Protein AF-A0A6V7ILI8-F1 (afdb_monomer)

Foldseek 3Di:
DCVVVVVVLVVLVVVCVVVVHDSVVSVLVPDDPVCSVVVVVVVVVVCVVVVVVVVVVVVVVVVD

Radius of gyration: 13.56 Å; Cα contacts (8 Å, |Δi|>4): 17; chains: 1; bounding box: 36×28×32 Å

Solvent-accessible surface area (backbone atoms only — not comparable to full-atom values): 3764 Å² total; per-residue (Å²): 129,67,62,66,58,53,54,53,52,53,51,49,43,52,52,15,60,79,68,75,46,59,50,65,58,53,51,62,76,67,47,57,75,98,48,35,64,64,52,52,52,50,52,53,52,50,38,63,78,62,48,40,68,64,51,50,51,52,50,54,64,70,76,105

Sequence (64 aa):
SCEGVAMTENLMEHIAHEMGMDPIEIRLKNLHEDHAEHITEMIKEIKVASDYDARMEAVTMFNK

pLDDT: mean 94.91, std 3.54, range [75.0, 98.19]

Secondary structure (DSSP, 8-state):
--HHHHHHHHHHHHHHHHHT--HHHHHHHTS-HHHHHHHHHHHHHHHHHTTHHHHHHHHHHHH-

Mean predicted aligned error: 3.13 Å

Organism: NCBI:txid1563983

InterPro domains:
  IPR008274 Aldehyde oxidase/xanthine dehydrogenase, first molybdopterin binding domain [PF02738] (3-31)
  IPR037165 Aldehyde oxidase/xanthine dehydrogenase, molybdopterin binding domain superfamily [SSF56003] (3-61)

Structure (mmCIF, N/CA/C/O backbone):
data_AF-A0A6V7ILI8-F1
#
_entry.id   AF-A0A6V7ILI8-F1
#
loop_
_atom_site.group_PDB
_atom_site.id
_atom_site.type_symbol
_atom_site.label_atom_id
_atom_site.label_alt_id
_atom_site.label_comp_id
_atom_site.label_asym_id
_atom_site.label_entity_id
_atom_site.label_seq_id
_atom_site.pdbx_PDB_ins_code
_atom_site.Cartn_x
_atom_site.Cartn_y
_atom_site.Cartn_z
_atom_site.occupancy
_atom_site.B_iso_or_equiv
_atom_site.auth_seq_id
_atom_site.auth_comp_id
_atom_site.auth_asym_id
_atom_site.auth_atom_id
_atom_site.pdbx_PDB_model_num
ATOM 1 N N . SER A 1 1 ? 18.894 -4.909 3.866 1.00 75.00 1 SER A N 1
ATOM 2 C CA . SER A 1 1 ? 18.498 -3.789 4.728 1.00 75.00 1 SER A CA 1
ATOM 3 C C . SER A 1 1 ? 17.114 -3.317 4.345 1.00 75.00 1 SER A C 1
ATOM 5 O O . SER A 1 1 ? 16.935 -2.880 3.215 1.00 75.00 1 SER A O 1
ATOM 7 N N . CYS A 1 2 ? 16.138 -3.470 5.242 1.00 93.19 2 CYS A N 1
ATOM 8 C CA . CYS A 1 2 ? 14.762 -2.988 5.054 1.00 93.19 2 CYS A CA 1
ATOM 9 C C . CYS A 1 2 ? 14.616 -1.495 5.392 1.00 93.19 2 CYS A C 1
ATOM 11 O O . CYS A 1 2 ? 13.579 -0.898 5.129 1.00 93.19 2 CYS A O 1
ATOM 13 N N . GLU A 1 3 ? 15.663 -0.883 5.947 1.00 96.38 3 GLU A N 1
ATOM 14 C CA . GLU A 1 3 ? 15.696 0.509 6.385 1.00 96.38 3 GLU A CA 1
ATOM 15 C C . GLU A 1 3 ? 15.426 1.477 5.228 1.00 96.38 3 GLU A C 1
ATOM 17 O O . GLU A 1 3 ? 14.695 2.445 5.402 1.00 96.38 3 GLU A O 1
ATOM 22 N N . GLY A 1 4 ? 15.954 1.194 4.030 1.00 95.19 4 GLY A N 1
ATOM 23 C CA . GLY A 1 4 ? 15.696 2.010 2.839 1.00 95.19 4 GLY A CA 1
ATOM 24 C C . GLY A 1 4 ? 14.214 2.046 2.460 1.00 95.19 4 GLY A C 1
ATOM 25 O O . GLY A 1 4 ? 13.663 3.121 2.249 1.00 95.19 4 GLY A O 1
ATOM 26 N N . VAL A 1 5 ? 13.560 0.880 2.453 1.00 93.94 5 VAL A N 1
ATOM 27 C CA . VAL A 1 5 ? 12.124 0.761 2.153 1.00 93.94 5 VAL A CA 1
ATOM 28 C C . VAL A 1 5 ? 11.298 1.464 3.228 1.00 93.94 5 VAL A C 1
ATOM 30 O O . VAL A 1 5 ? 10.450 2.287 2.900 1.00 93.94 5 VAL A O 1
ATOM 33 N N . ALA A 1 6 ? 11.613 1.226 4.505 1.00 95.94 6 ALA A N 1
ATOM 34 C CA . ALA A 1 6 ? 10.912 1.847 5.626 1.00 95.94 6 ALA A CA 1
ATOM 35 C C . ALA A 1 6 ? 11.013 3.383 5.610 1.00 95.94 6 ALA A C 1
ATOM 37 O O . ALA A 1 6 ? 10.028 4.070 5.870 1.00 95.94 6 ALA A O 1
ATOM 38 N N . MET A 1 7 ? 12.182 3.943 5.268 1.00 96.50 7 MET A N 1
ATOM 39 C CA . MET A 1 7 ? 12.345 5.395 5.128 1.00 96.50 7 MET A CA 1
ATOM 40 C C . MET A 1 7 ? 11.464 5.961 4.009 1.00 96.50 7 MET A C 1
ATOM 42 O O . MET A 1 7 ? 10.805 6.981 4.211 1.00 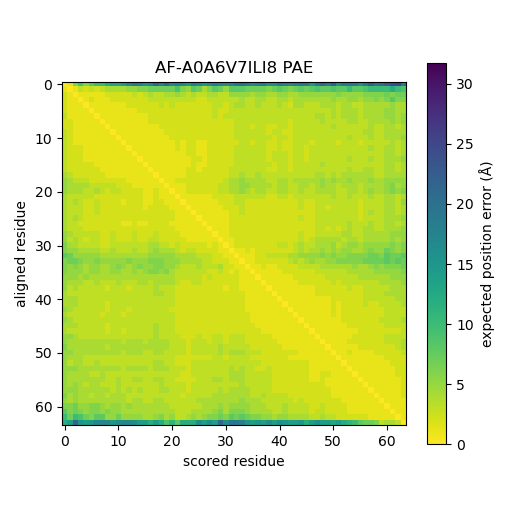96.50 7 MET A O 1
ATOM 46 N N . THR A 1 8 ? 11.424 5.302 2.847 1.00 94.56 8 THR A N 1
ATOM 47 C CA . THR A 1 8 ? 10.573 5.728 1.727 1.00 94.56 8 THR A CA 1
ATOM 48 C C . THR A 1 8 ? 9.086 5.616 2.070 1.00 94.56 8 THR A C 1
ATOM 50 O O . THR A 1 8 ? 8.325 6.537 1.776 1.00 94.56 8 THR A O 1
ATOM 53 N N . GLU A 1 9 ? 8.663 4.539 2.734 1.00 94.94 9 GLU A N 1
ATOM 54 C CA . GLU A 1 9 ? 7.274 4.361 3.169 1.00 94.94 9 GLU A CA 1
ATOM 55 C C . GLU A 1 9 ? 6.839 5.427 4.169 1.00 94.94 9 GLU A C 1
ATOM 57 O O . GLU A 1 9 ? 5.750 5.980 4.021 1.00 94.94 9 GLU A O 1
ATOM 62 N N . ASN A 1 10 ? 7.698 5.746 5.139 1.00 96.62 10 ASN A N 1
ATOM 63 C CA . ASN A 1 10 ? 7.428 6.775 6.136 1.00 96.62 10 ASN A CA 1
ATOM 64 C C . ASN A 1 10 ? 7.311 8.171 5.503 1.00 96.62 10 ASN A C 1
ATOM 66 O O . ASN A 1 10 ? 6.465 8.965 5.904 1.00 96.62 10 ASN A O 1
ATOM 70 N N . LEU A 1 11 ? 8.127 8.469 4.487 1.00 96.06 11 LEU A N 1
ATOM 71 C CA . LEU A 1 11 ? 8.026 9.721 3.737 1.00 96.06 11 LEU A CA 1
ATOM 72 C C . LEU A 1 11 ? 6.703 9.816 2.964 1.00 96.06 11 LEU A C 1
ATOM 74 O O . LEU A 1 11 ? 6.032 10.844 3.029 1.00 96.06 11 LEU A O 1
ATOM 78 N N . MET A 1 12 ? 6.303 8.746 2.273 1.00 96.44 12 MET A N 1
ATOM 79 C CA . MET A 1 12 ? 5.027 8.710 1.548 1.00 96.44 12 MET A CA 1
ATOM 80 C C . MET A 1 12 ? 3.824 8.824 2.491 1.00 96.44 12 MET A C 1
ATOM 82 O O . MET A 1 12 ? 2.866 9.524 2.171 1.00 96.44 12 MET A O 1
ATOM 86 N N . GLU A 1 13 ? 3.893 8.190 3.664 1.00 96.44 13 GLU A N 1
ATOM 87 C CA . GLU A 1 13 ? 2.865 8.292 4.705 1.00 96.44 13 GLU A CA 1
ATOM 88 C C . GLU A 1 13 ? 2.717 9.732 5.209 1.00 96.44 13 GLU A C 1
ATOM 90 O O . GLU A 1 13 ? 1.610 10.263 5.265 1.00 96.44 13 GLU A O 1
ATOM 95 N N . HIS A 1 14 ? 3.838 10.401 5.497 1.00 97.31 14 HIS A N 1
ATOM 96 C CA . HIS A 1 14 ? 3.830 11.800 5.915 1.00 97.31 14 HIS A CA 1
ATOM 97 C C . HIS A 1 14 ? 3.216 12.707 4.840 1.00 97.31 14 HIS A C 1
ATOM 99 O O . HIS A 1 14 ? 2.418 13.582 5.156 1.00 97.31 14 HIS A O 1
ATOM 105 N N . ILE A 1 15 ? 3.55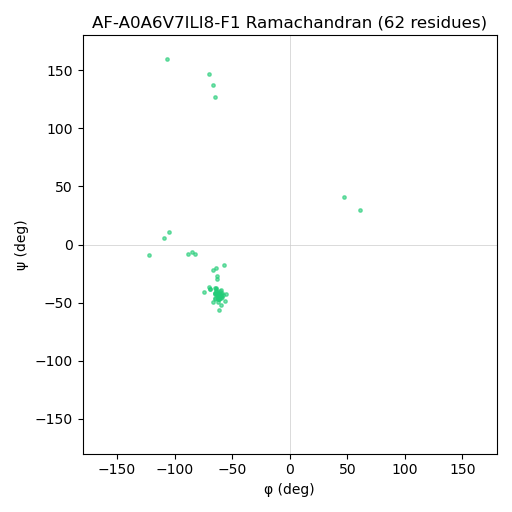4 12.511 3.562 1.00 96.31 15 ILE A N 1
ATOM 106 C CA . ILE A 1 15 ? 2.968 13.299 2.466 1.00 96.31 15 ILE A CA 1
ATOM 107 C C . ILE A 1 15 ? 1.451 13.086 2.394 1.00 96.31 15 ILE A C 1
ATOM 109 O O . ILE A 1 15 ? 0.705 14.055 2.271 1.00 96.31 15 ILE A O 1
ATOM 113 N N . ALA A 1 16 ? 0.987 11.840 2.486 1.00 97.12 16 ALA A N 1
ATOM 114 C CA . ALA A 1 16 ? -0.437 11.524 2.443 1.00 97.12 16 ALA A CA 1
ATOM 115 C C . ALA A 1 16 ? -1.210 12.177 3.597 1.00 97.12 16 ALA A C 1
ATOM 117 O O . ALA A 1 16 ? -2.259 12.780 3.364 1.00 97.12 16 ALA A O 1
ATOM 118 N N . HIS A 1 17 ? -0.647 12.129 4.809 1.00 96.62 17 HIS A N 1
ATOM 119 C CA . HIS A 1 17 ? -1.207 12.775 5.992 1.00 96.62 17 HIS A CA 1
ATOM 120 C C . HIS A 1 17 ? -1.348 14.291 5.810 1.00 96.62 17 HIS A C 1
ATOM 122 O O . HIS A 1 17 ? -2.442 14.828 5.974 1.00 96.62 17 HIS A O 1
ATOM 128 N N . GLU A 1 18 ? -0.271 14.976 5.411 1.00 97.69 18 GLU A N 1
ATOM 129 C CA . GLU A 1 18 ? -0.288 16.434 5.226 1.00 97.69 18 GLU A CA 1
ATOM 130 C C . GLU A 1 18 ? -1.256 16.881 4.122 1.00 97.69 18 GLU A C 1
ATOM 132 O O . GLU A 1 18 ? -1.824 17.970 4.188 1.00 97.69 18 GLU A O 1
ATOM 137 N N . MET A 1 19 ? -1.474 16.034 3.113 1.00 94.88 19 MET A N 1
ATOM 138 C CA . MET A 1 19 ? -2.394 16.310 2.008 1.00 94.88 19 MET A CA 1
ATOM 139 C C . MET A 1 19 ? -3.838 15.868 2.286 1.00 94.88 19 MET A C 1
ATOM 141 O O . MET A 1 19 ? -4.723 16.169 1.485 1.00 94.88 19 MET A O 1
ATOM 145 N N . GLY A 1 20 ? -4.097 15.144 3.382 1.00 94.12 20 GLY A N 1
ATOM 146 C CA . GLY A 1 20 ? -5.405 14.548 3.668 1.00 94.12 20 GLY A CA 1
ATOM 147 C C . GLY A 1 20 ? -5.857 13.536 2.608 1.00 94.12 20 GLY A C 1
ATOM 148 O O . GLY A 1 20 ? -7.052 13.410 2.343 1.00 94.12 20 GLY A O 1
ATOM 149 N N . MET A 1 21 ? -4.906 12.862 1.960 1.00 93.81 21 MET A N 1
ATOM 150 C CA . MET A 1 21 ? -5.148 11.900 0.882 1.00 93.81 21 MET A CA 1
ATOM 151 C C . MET A 1 21 ? -4.919 10.468 1.362 1.00 93.81 21 MET A C 1
ATOM 153 O O . MET A 1 21 ? -4.205 10.235 2.335 1.00 93.81 21 MET A O 1
ATOM 157 N N . ASP A 1 22 ? -5.488 9.498 0.646 1.00 92.62 22 ASP A N 1
ATOM 158 C CA . ASP A 1 22 ? -5.242 8.091 0.937 1.00 92.62 22 ASP A CA 1
ATOM 159 C C . ASP A 1 22 ? -3.760 7.726 0.683 1.00 92.62 22 ASP A C 1
ATOM 161 O O . ASP A 1 22 ? -3.234 7.965 -0.415 1.00 92.62 22 ASP A O 1
ATOM 165 N N . PRO A 1 23 ? -3.060 7.129 1.666 1.00 94.25 23 PRO A N 1
ATOM 166 C CA . PRO A 1 23 ? -1.654 6.775 1.513 1.00 94.25 23 PRO A CA 1
ATOM 167 C C . PRO A 1 23 ? -1.376 5.731 0.425 1.00 94.25 23 PRO A C 1
ATOM 169 O O . PRO A 1 23 ? -0.268 5.697 -0.116 1.00 94.25 23 PRO A O 1
ATOM 172 N N . ILE A 1 24 ? -2.324 4.847 0.098 1.00 92.75 24 ILE A N 1
ATOM 173 C CA . ILE A 1 24 ? -2.156 3.871 -0.990 1.00 92.75 24 ILE A CA 1
ATOM 174 C C . ILE A 1 24 ? -2.277 4.592 -2.336 1.00 92.75 24 ILE A C 1
ATOM 176 O O . ILE A 1 24 ? -1.463 4.356 -3.228 1.00 92.75 24 ILE A O 1
ATOM 180 N N . GLU A 1 25 ? -3.220 5.526 -2.468 1.00 92.88 25 GLU A N 1
ATOM 181 C CA . GLU A 1 25 ? -3.382 6.347 -3.670 1.00 92.88 25 GLU A CA 1
ATOM 182 C C . GLU A 1 25 ? -2.135 7.196 -3.970 1.00 92.88 25 GLU A C 1
ATOM 184 O O . GLU A 1 25 ? -1.683 7.243 -5.117 1.00 92.88 25 GLU A O 1
ATOM 189 N N . ILE A 1 26 ? -1.532 7.823 -2.950 1.00 94.50 26 ILE A N 1
ATOM 190 C CA . ILE A 1 26 ? -0.269 8.566 -3.105 1.00 94.50 26 ILE A CA 1
ATOM 191 C C . ILE A 1 26 ? 0.843 7.653 -3.621 1.00 94.50 26 ILE A C 1
ATOM 193 O O . ILE A 1 26 ? 1.554 8.026 -4.557 1.00 94.50 26 ILE A O 1
ATOM 197 N N . ARG A 1 27 ? 0.982 6.450 -3.053 1.00 94.62 27 ARG A N 1
ATOM 198 C CA . ARG A 1 27 ? 2.003 5.486 -3.486 1.00 94.62 27 ARG A CA 1
ATOM 199 C C . ARG A 1 27 ? 1.782 5.063 -4.936 1.00 94.62 27 ARG A C 1
ATOM 201 O O . ARG A 1 27 ? 2.725 5.132 -5.714 1.00 94.62 27 ARG A O 1
ATOM 208 N N . LEU A 1 28 ? 0.549 4.717 -5.316 1.00 93.06 28 LEU A N 1
ATOM 209 C CA . LEU A 1 28 ? 0.193 4.322 -6.685 1.00 93.06 28 LEU A CA 1
ATOM 210 C C . LEU A 1 28 ? 0.496 5.422 -7.712 1.00 93.06 28 LEU A C 1
ATOM 212 O O . LEU A 1 28 ? 1.040 5.136 -8.775 1.00 93.06 28 LEU A O 1
ATOM 216 N N . LYS A 1 29 ? 0.203 6.684 -7.379 1.00 92.94 29 LYS A N 1
ATOM 217 C CA . LYS A 1 29 ? 0.494 7.844 -8.240 1.00 92.94 29 LYS A CA 1
ATOM 218 C C . LYS A 1 29 ? 1.988 8.120 -8.430 1.00 92.94 29 LYS A C 1
ATOM 220 O O . LYS A 1 29 ? 2.349 8.785 -9.393 1.00 92.94 29 LYS A O 1
ATOM 225 N N . ASN A 1 30 ? 2.838 7.646 -7.518 1.00 93.00 30 ASN A N 1
ATOM 226 C CA . ASN A 1 30 ? 4.287 7.864 -7.541 1.00 93.00 30 ASN A CA 1
ATOM 227 C C . ASN A 1 30 ? 5.077 6.617 -7.983 1.00 93.00 30 ASN A C 1
ATOM 229 O O . ASN A 1 30 ? 6.301 6.585 -7.843 1.00 93.00 30 ASN A O 1
ATOM 233 N N . LEU A 1 31 ? 4.407 5.583 -8.500 1.00 93.56 31 LEU A N 1
ATOM 234 C CA . LEU A 1 31 ? 5.080 4.411 -9.055 1.00 93.56 31 LEU A CA 1
ATOM 235 C C . LEU A 1 31 ? 5.785 4.740 -10.371 1.00 93.56 31 LEU A C 1
ATOM 237 O O . LEU A 1 31 ? 5.305 5.533 -11.177 1.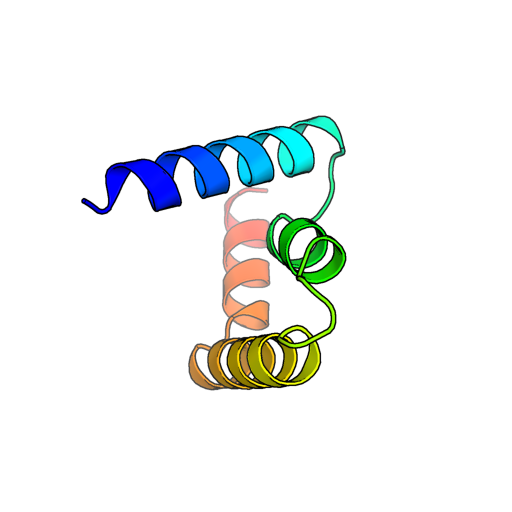00 93.56 31 LEU A O 1
ATOM 241 N N . HIS A 1 32 ? 6.911 4.068 -10.607 1.00 94.88 32 HIS A N 1
ATOM 242 C CA . HIS A 1 32 ? 7.569 4.094 -11.907 1.00 94.88 32 HIS A CA 1
ATOM 243 C C . HIS A 1 32 ? 6.687 3.403 -12.958 1.00 94.88 32 HIS A C 1
ATOM 245 O O . HIS A 1 32 ? 6.135 2.335 -12.685 1.00 94.88 32 HIS A O 1
ATOM 251 N N . GLU A 1 33 ? 6.584 3.986 -14.154 1.00 93.88 33 GLU A N 1
ATOM 252 C CA . GLU A 1 33 ? 5.667 3.541 -15.216 1.00 93.88 33 GLU A CA 1
ATOM 253 C C . GLU A 1 33 ? 5.857 2.059 -15.573 1.00 93.88 33 GLU A C 1
ATOM 255 O O . GLU A 1 33 ? 4.881 1.314 -15.620 1.00 93.88 33 GLU A O 1
ATOM 260 N N . ASP A 1 34 ? 7.111 1.605 -15.678 1.00 95.38 34 ASP A N 1
ATOM 261 C CA . ASP A 1 34 ? 7.477 0.205 -15.967 1.00 95.38 34 ASP A CA 1
ATOM 262 C C . ASP A 1 34 ? 6.916 -0.830 -14.972 1.00 95.38 34 ASP A C 1
ATOM 264 O O . ASP A 1 34 ? 6.924 -2.032 -15.241 1.00 95.38 34 ASP A O 1
ATOM 268 N N . HIS A 1 35 ? 6.484 -0.398 -13.786 1.00 92.75 35 HIS A N 1
ATOM 269 C CA . HIS A 1 35 ? 5.989 -1.278 -12.723 1.00 92.75 35 HIS A CA 1
ATOM 270 C C . HIS A 1 35 ? 4.563 -0.945 -12.283 1.00 92.75 35 HIS A C 1
ATOM 272 O O . HIS A 1 35 ? 3.965 -1.708 -11.520 1.00 92.75 35 HIS A O 1
ATOM 278 N N . ALA A 1 36 ? 4.016 0.179 -12.748 1.00 92.19 36 ALA A N 1
ATOM 279 C CA . ALA A 1 36 ? 2.741 0.704 -12.287 1.00 92.19 36 ALA A CA 1
ATOM 280 C C . ALA A 1 36 ? 1.592 -0.281 -12.539 1.00 92.19 36 ALA A C 1
ATOM 282 O O . ALA A 1 36 ? 0.786 -0.511 -11.639 1.00 92.19 36 ALA A O 1
ATOM 283 N N . GLU A 1 37 ? 1.547 -0.907 -13.718 1.00 94.88 37 GLU A N 1
ATOM 284 C CA . GLU A 1 37 ? 0.495 -1.862 -14.087 1.00 94.88 37 GLU A CA 1
ATOM 285 C C . GLU A 1 37 ? 0.478 -3.078 -13.148 1.00 94.88 37 GLU A C 1
ATOM 287 O O . GLU A 1 37 ? -0.516 -3.320 -12.462 1.00 94.88 37 GLU A O 1
ATOM 292 N N . HIS A 1 38 ? 1.608 -3.782 -13.036 1.00 96.06 38 HIS A N 1
ATOM 293 C CA . HIS A 1 38 ? 1.720 -4.988 -12.214 1.00 96.06 38 HIS A CA 1
ATOM 294 C C . HIS A 1 38 ? 1.472 -4.717 -10.728 1.00 96.06 38 HIS A C 1
ATOM 296 O O . HIS A 1 38 ? 0.784 -5.485 -10.059 1.00 96.06 38 HIS A O 1
ATOM 302 N N . ILE A 1 39 ? 2.011 -3.619 -10.188 1.00 95.44 39 ILE A N 1
ATOM 303 C CA . ILE A 1 39 ? 1.813 -3.283 -8.773 1.00 95.44 39 ILE A CA 1
ATOM 304 C C . ILE A 1 39 ? 0.358 -2.889 -8.503 1.00 95.44 39 ILE A C 1
ATOM 306 O O . ILE A 1 39 ? -0.19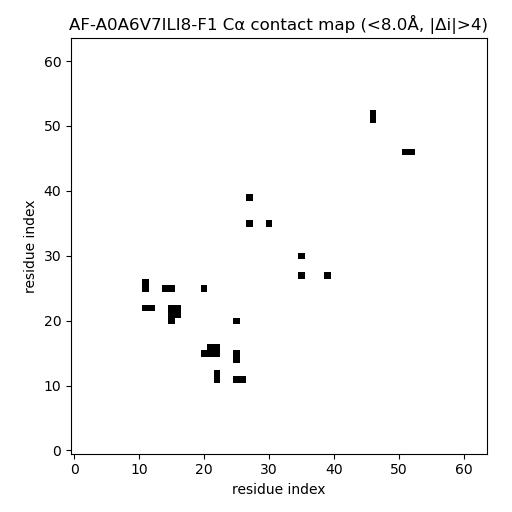6 -3.281 -7.475 1.00 95.44 39 ILE A O 1
ATOM 310 N N . THR A 1 40 ? -0.287 -2.168 -9.422 1.00 95.25 40 THR A N 1
ATOM 311 C CA . THR A 1 40 ? -1.705 -1.807 -9.281 1.00 95.25 40 THR A CA 1
ATOM 312 C C . THR A 1 40 ? -2.595 -3.048 -9.277 1.00 95.25 40 THR A C 1
ATOM 314 O O . THR A 1 40 ? -3.507 -3.145 -8.452 1.00 95.25 40 THR A O 1
ATOM 317 N N . GLU A 1 41 ? -2.318 -4.016 -10.154 1.00 96.88 41 GLU A N 1
ATOM 318 C CA . GLU A 1 41 ? -3.034 -5.293 -10.185 1.00 96.88 41 GLU A CA 1
ATOM 319 C C . GLU A 1 41 ? -2.847 -6.077 -8.879 1.00 96.88 41 GLU A C 1
ATOM 321 O O . GLU A 1 41 ? -3.837 -6.440 -8.241 1.00 96.88 41 GLU A O 1
ATOM 326 N N . MET A 1 42 ? -1.606 -6.230 -8.404 1.00 97.12 42 MET A N 1
ATOM 327 C CA . MET A 1 42 ? -1.327 -6.903 -7.130 1.00 97.12 42 MET A CA 1
ATOM 328 C C . MET A 1 42 ? -2.035 -6.232 -5.946 1.00 97.12 42 MET A C 1
ATOM 330 O O . MET A 1 42 ? -2.620 -6.912 -5.103 1.00 97.12 42 MET A O 1
ATOM 334 N N . ILE A 1 43 ? -2.026 -4.897 -5.869 1.00 95.94 43 ILE A N 1
ATOM 335 C CA . ILE A 1 43 ? -2.723 -4.167 -4.799 1.00 95.94 43 ILE A CA 1
ATOM 336 C C . ILE A 1 43 ? -4.228 -4.433 -4.864 1.00 95.94 43 ILE A C 1
ATOM 338 O O . ILE A 1 43 ? -4.849 -4.674 -3.828 1.00 95.94 43 ILE A O 1
ATOM 342 N N . LYS A 1 44 ? -4.821 -4.439 -6.061 1.00 96.12 44 LYS A N 1
ATOM 343 C CA . LYS A 1 44 ? -6.241 -4.755 -6.240 1.00 96.12 44 LYS A CA 1
ATOM 344 C C . LYS A 1 44 ? -6.570 -6.162 -5.735 1.00 96.12 44 LYS A C 1
ATOM 346 O O . LYS A 1 44 ? -7.549 -6.323 -5.007 1.00 96.12 44 LYS A O 1
ATOM 351 N N . GLU A 1 45 ? -5.758 -7.158 -6.077 1.00 97.94 45 GLU A N 1
ATOM 352 C CA . GLU A 1 45 ? -5.938 -8.534 -5.601 1.00 97.94 45 GLU A CA 1
ATOM 353 C C . GLU A 1 45 ? -5.832 -8.631 -4.078 1.00 97.94 45 GLU A C 1
ATOM 355 O O . GLU A 1 45 ? -6.696 -9.231 -3.439 1.00 97.94 45 GLU A O 1
ATOM 360 N N . ILE A 1 46 ? -4.832 -7.980 -3.477 1.00 97.31 46 ILE A N 1
ATOM 361 C CA . ILE A 1 46 ? -4.642 -7.961 -2.021 1.00 97.31 46 ILE A CA 1
ATOM 362 C C . ILE A 1 46 ? -5.833 -7.298 -1.320 1.00 97.31 46 ILE A C 1
ATOM 364 O O . ILE A 1 46 ? -6.297 -7.802 -0.294 1.00 97.31 46 ILE A O 1
ATOM 368 N N . LYS A 1 47 ? -6.365 -6.193 -1.862 1.00 96.62 47 LYS A N 1
ATOM 369 C CA . LYS A 1 47 ? -7.547 -5.522 -1.297 1.00 96.62 47 LYS A CA 1
ATOM 370 C C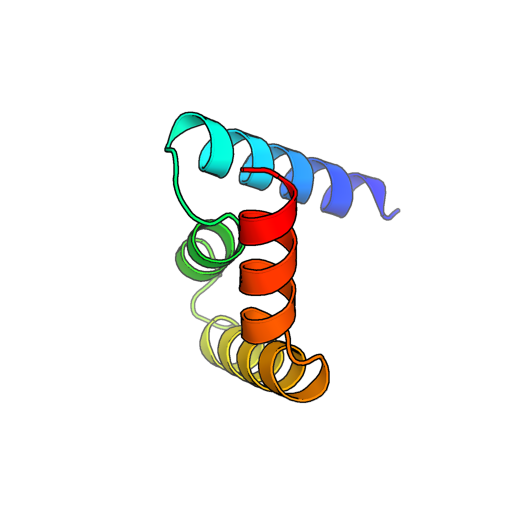 . LYS A 1 47 ? -8.76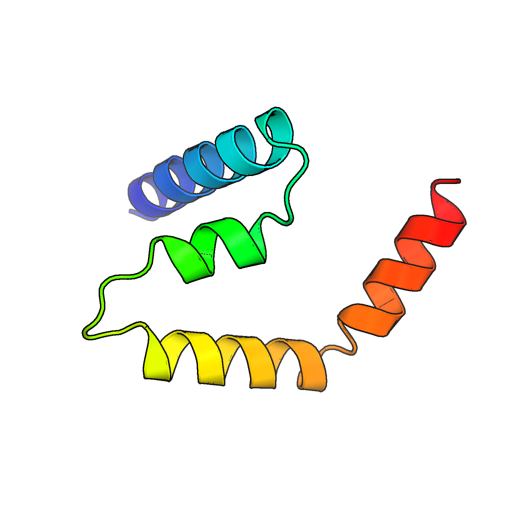1 -6.449 -1.265 1.00 96.62 47 LYS A C 1
ATOM 372 O O . LYS A 1 47 ? -9.434 -6.514 -0.239 1.00 96.62 47 LYS A O 1
ATOM 377 N N . VAL A 1 48 ? -9.002 -7.180 -2.355 1.00 97.62 48 VAL A N 1
ATOM 378 C CA . VAL A 1 48 ? -10.099 -8.156 -2.444 1.00 97.62 48 VAL A CA 1
ATOM 379 C C . VAL A 1 48 ? -9.861 -9.325 -1.492 1.00 97.62 48 VAL A C 1
ATOM 381 O O . VAL A 1 48 ? -10.737 -9.658 -0.705 1.00 97.62 48 VAL A O 1
ATOM 384 N N . ALA A 1 49 ? -8.666 -9.918 -1.507 1.00 98.19 49 ALA A N 1
ATOM 385 C CA . ALA A 1 49 ? -8.342 -11.086 -0.690 1.00 98.19 49 ALA A CA 1
ATOM 386 C C . ALA A 1 49 ? -8.37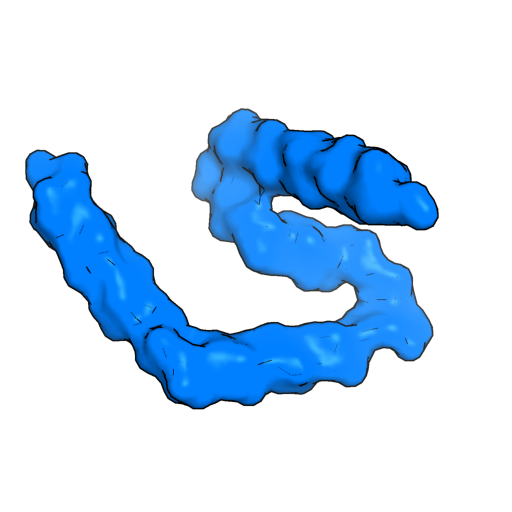6 -10.814 0.825 1.00 98.19 49 ALA A C 1
ATOM 388 O O . ALA A 1 49 ? -8.468 -11.751 1.615 1.00 98.19 49 ALA A O 1
ATOM 389 N N . SER A 1 50 ? -8.267 -9.548 1.237 1.00 96.94 50 SER A N 1
ATOM 390 C CA . SER A 1 50 ? -8.220 -9.140 2.645 1.00 96.94 50 SER A CA 1
ATOM 391 C C . SER A 1 50 ? -9.476 -8.424 3.147 1.00 96.94 50 SER A C 1
ATOM 393 O O . SER A 1 50 ? -9.459 -7.942 4.286 1.00 96.94 50 SER A O 1
ATOM 395 N N . ASP A 1 51 ? -10.529 -8.332 2.321 1.00 97.12 51 ASP A N 1
ATOM 396 C CA . ASP A 1 51 ? -11.742 -7.539 2.578 1.00 97.12 51 ASP A CA 1
ATOM 397 C C . ASP A 1 51 ? -11.414 -6.113 3.052 1.00 97.12 51 ASP A C 1
ATOM 399 O O . ASP A 1 51 ? -12.012 -5.577 3.993 1.00 97.12 51 ASP A O 1
ATOM 403 N N . TYR A 1 52 ? -10.398 -5.506 2.429 1.00 95.62 52 TYR A N 1
ATOM 404 C CA . TYR A 1 52 ? -9.783 -4.271 2.912 1.00 95.62 52 TYR A CA 1
ATOM 405 C C . TYR A 1 52 ? -10.802 -3.143 3.087 1.00 95.62 52 TYR A C 1
ATOM 407 O O . TYR A 1 52 ? -10.836 -2.510 4.140 1.00 95.62 52 TYR A O 1
ATOM 415 N N . ASP A 1 53 ? -11.644 -2.907 2.077 1.00 95.25 53 ASP A N 1
ATOM 416 C CA . ASP A 1 53 ? -12.579 -1.779 2.079 1.00 95.25 53 ASP A CA 1
ATOM 417 C C . ASP A 1 53 ? -13.629 -1.925 3.196 1.00 95.25 53 ASP A C 1
ATOM 419 O O . ASP A 1 53 ? -13.883 -0.974 3.934 1.00 95.25 53 ASP A O 1
ATOM 423 N N . ALA A 1 54 ? -14.153 -3.139 3.409 1.00 97.06 54 ALA A N 1
ATOM 424 C CA . ALA A 1 54 ? -15.094 -3.422 4.495 1.00 97.06 54 ALA A CA 1
ATOM 425 C C . ALA A 1 54 ? -14.451 -3.225 5.880 1.00 97.06 54 ALA A C 1
ATOM 427 O O . ALA A 1 54 ? -15.065 -2.678 6.798 1.00 97.06 54 ALA A O 1
ATOM 428 N N . ARG A 1 55 ? -13.186 -3.636 6.042 1.00 97.19 55 ARG A N 1
ATOM 429 C CA . ARG A 1 55 ? -12.439 -3.438 7.293 1.00 97.19 55 ARG A CA 1
ATOM 430 C C . ARG A 1 55 ? -12.111 -1.970 7.542 1.00 97.19 55 ARG A C 1
ATOM 432 O O . ARG A 1 55 ? -12.182 -1.529 8.687 1.00 97.19 55 ARG A O 1
ATOM 439 N N . MET A 1 56 ? -11.774 -1.217 6.498 1.00 94.44 56 MET A N 1
ATOM 440 C CA . MET A 1 56 ? -11.525 0.220 6.597 1.00 94.44 56 MET A CA 1
ATOM 441 C C . MET A 1 56 ? -12.789 0.972 7.026 1.00 94.44 56 MET A C 1
ATOM 443 O O . MET A 1 56 ? -12.732 1.838 7.903 1.00 94.44 56 MET A O 1
ATOM 447 N N . GLU A 1 57 ? -13.943 0.607 6.464 1.00 96.31 57 GLU A N 1
ATOM 448 C CA . GLU A 1 57 ? -15.230 1.168 6.866 1.00 96.31 57 GLU A CA 1
ATOM 449 C C . GLU A 1 57 ? -15.532 0.860 8.341 1.00 96.31 57 GLU A C 1
ATOM 451 O O . GLU A 1 57 ? -15.846 1.773 9.106 1.00 96.31 57 GLU A O 1
ATOM 456 N N . ALA A 1 58 ? -15.344 -0.391 8.775 1.00 97.75 58 ALA A N 1
ATOM 457 C CA . ALA A 1 58 ? -15.543 -0.790 10.169 1.00 97.75 58 ALA A CA 1
ATOM 458 C C . ALA A 1 58 ? -14.630 -0.026 11.148 1.00 97.75 58 ALA A C 1
ATOM 460 O O . ALA A 1 58 ? -15.092 0.429 12.195 1.00 97.75 58 ALA A O 1
ATOM 461 N N . VAL A 1 59 ? -13.351 0.166 10.803 1.00 96.69 59 VAL A N 1
ATOM 462 C CA . VAL A 1 59 ? -12.404 0.961 11.607 1.00 96.69 59 VAL A CA 1
ATOM 463 C C . VAL A 1 59 ? -12.827 2.428 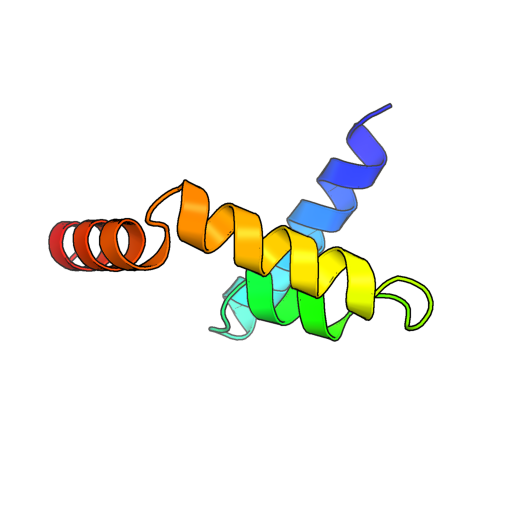11.659 1.00 96.69 59 VAL A C 1
ATOM 465 O O . VAL A 1 59 ? -12.810 3.039 12.725 1.00 96.69 59 VAL A O 1
ATOM 468 N N . THR A 1 60 ? -13.259 2.988 10.530 1.00 94.62 60 THR A N 1
ATOM 469 C CA . THR A 1 60 ? -13.750 4.370 10.464 1.00 94.62 60 THR A CA 1
ATOM 470 C C . THR A 1 60 ? -14.996 4.560 11.325 1.00 94.62 60 THR A C 1
ATOM 472 O O . THR A 1 60 ? -15.114 5.569 12.011 1.00 94.62 60 THR A O 1
ATOM 475 N N . MET A 1 61 ? -15.925 3.599 11.318 1.00 96.69 61 MET A N 1
ATOM 476 C CA . MET A 1 61 ? -17.101 3.622 12.191 1.00 96.69 61 MET A CA 1
ATOM 477 C C . MET A 1 61 ? -16.733 3.502 13.672 1.00 96.69 61 MET A C 1
ATOM 479 O O . MET A 1 61 ? -17.368 4.150 14.492 1.00 96.69 61 MET A O 1
ATOM 483 N N . PHE A 1 62 ? -15.727 2.693 14.011 1.00 97.44 62 PHE A N 1
ATOM 484 C CA . PHE A 1 62 ? -15.260 2.517 15.387 1.00 97.44 62 PHE A CA 1
ATOM 485 C C . PHE A 1 62 ? -14.542 3.758 15.946 1.00 97.44 62 PHE A C 1
ATOM 487 O O . PHE A 1 62 ? -14.678 4.056 17.127 1.00 97.44 62 PHE A O 1
ATOM 494 N N . ASN A 1 63 ? -13.779 4.468 15.109 1.00 9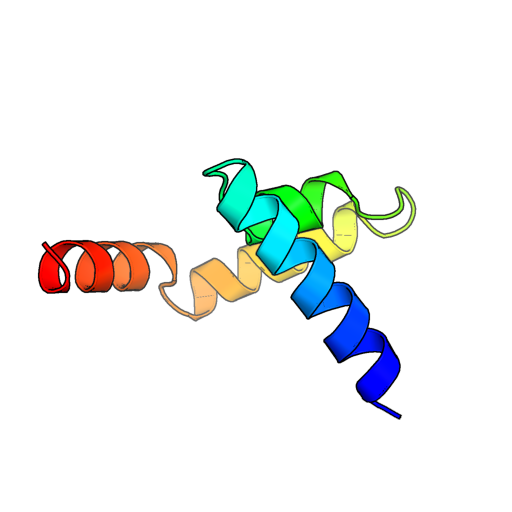3.44 63 ASN A N 1
ATOM 495 C CA . ASN A 1 63 ? -13.018 5.660 15.503 1.00 93.44 63 ASN A CA 1
ATOM 496 C C . ASN A 1 63 ? -13.839 6.966 15.479 1.00 93.44 63 ASN A C 1
ATOM 498 O O . ASN A 1 63 ? -13.304 8.011 15.854 1.00 93.44 63 ASN A O 1
ATOM 502 N N . LYS A 1 64 ? -15.086 6.925 14.995 1.00 79.81 64 LYS A N 1
ATOM 503 C CA . LYS A 1 64 ? -16.046 8.035 15.099 1.00 79.81 64 LYS A CA 1
ATOM 504 C C . LYS A 1 64 ? -16.596 8.145 16.516 1.00 79.81 64 LYS A C 1
ATOM 506 O O . LYS A 1 64 ? -16.753 9.300 16.966 1.00 79.81 64 LYS A O 1
#